Protein AF-G5NLR5-F1 (afdb_monomer)

Solvent-accessible surface area (backbone atoms only — not comparable to full-atom values): 6137 Å² total; per-residue (Å²): 102,70,86,50,50,89,82,53,85,55,65,70,58,48,50,51,39,50,51,50,46,52,49,51,52,50,62,68,48,54,60,56,54,53,56,49,46,69,74,73,42,58,80,89,45,40,62,61,54,50,49,48,44,48,48,50,51,52,51,41,44,53,51,51,51,52,53,47,28,51,52,35,24,74,75,68,76,36,57,62,64,24,51,50,54,55,49,52,52,51,52,52,54,53,50,52,52,53,52,50,52,51,55,53,59,52,59,78,73,109

Foldseek 3Di:
DQVCLVVDDDPVVNVVVVCVVVVCVCVVPVVVVLVCLVVPPDPVCSVVVVVCCCVCVVVVVVVVLVVQLVVCCVVPVDSVVSVVVVVVVVVVVVVVVVVVVVVVVVVVVD

InterPro domains:
  IPR036259 MFS transporter superfamily [G3DSA:1.20.1250.20] (1-108)
  IPR036259 MFS transporter superfamily [SSF103473] (2-107)

pLDDT: mean 85.13, std 5.98, range [59.56, 95.75]

Secondary structure (DSSP, 8-state):
-GGGGGG---HHHHHHHHHHHHHHHHHHHHHHHHHHHHHHS-GGGHHHHHHHIIIIIIIIHHHHHHHHHHHHHHHHS-SHHHHHHHHHHHHHHHHHHHHHHHHHHHHTT-

Sequence (110 aa):
MLFLLPFVDAPGFKITLITLAMGYYAASFTPNIWSIIQSNVKPHAIGPASGIINGIGAGGGGTLAGLMVGYFYRTTGSYMQGFMVLGCIVILGGASLLIYGRIRAHHARR

Structure (mmCIF, N/CA/C/O backbone):
data_AF-G5NLR5-F1
#
_entry.id   AF-G5NLR5-F1
#
loop_
_atom_site.group_PDB
_atom_site.id
_atom_site.type_symbol
_atom_site.label_atom_id
_atom_site.label_alt_id
_atom_site.label_comp_id
_atom_site.label_asym_id
_atom_site.label_entity_id
_atom_site.label_seq_id
_atom_site.pdbx_PDB_ins_code
_atom_site.Cartn_x
_atom_site.Cartn_y
_atom_site.Cartn_z
_atom_site.occupancy
_atom_site.B_iso_or_equiv
_atom_site.auth_seq_id
_atom_site.auth_comp_id
_atom_site.auth_asym_id
_atom_site.auth_atom_id
_atom_site.pdbx_PDB_model_num
ATOM 1 N N . MET A 1 1 ? -4.840 -11.772 11.005 1.00 64.06 1 MET A N 1
ATOM 2 C CA . MET A 1 1 ? -4.238 -11.171 12.213 1.00 64.06 1 MET A CA 1
ATOM 3 C C . MET A 1 1 ? -5.181 -10.185 12.888 1.00 64.06 1 MET A C 1
ATOM 5 O O . MET A 1 1 ? -5.590 -10.479 13.997 1.00 64.06 1 MET A O 1
ATOM 9 N N . LEU A 1 2 ? -5.610 -9.088 12.250 1.00 71.00 2 LEU A N 1
ATOM 10 C CA . LEU A 1 2 ? -6.515 -8.118 12.902 1.00 71.00 2 LEU A CA 1
ATOM 11 C C . LEU A 1 2 ? -7.917 -8.670 13.229 1.00 71.00 2 LEU A C 1
ATOM 13 O O . LEU A 1 2 ? -8.514 -8.265 14.218 1.00 71.00 2 LEU A O 1
ATOM 17 N N . PHE A 1 3 ? -8.414 -9.654 12.473 1.00 75.00 3 PHE A N 1
ATOM 18 C CA . PHE A 1 3 ? -9.679 -10.343 12.775 1.00 75.00 3 PHE A CA 1
ATOM 19 C C . PHE A 1 3 ? -9.662 -11.137 14.097 1.00 75.00 3 PHE A C 1
ATOM 21 O O . PHE A 1 3 ? -10.718 -11.548 14.562 1.00 75.00 3 PHE A O 1
ATOM 28 N N . LEU A 1 4 ? -8.484 -11.364 14.699 1.00 78.62 4 LEU A N 1
ATOM 29 C CA . LEU A 1 4 ? -8.342 -12.039 15.994 1.00 78.62 4 LEU A CA 1
ATOM 30 C C . LEU A 1 4 ? -8.544 -11.086 17.183 1.00 78.62 4 LEU A C 1
ATOM 32 O O . LEU A 1 4 ? -8.712 -11.549 18.305 1.00 78.62 4 LEU A O 1
ATOM 36 N N . LEU A 1 5 ? -8.541 -9.765 16.952 1.00 79.31 5 LEU A N 1
ATOM 37 C CA . LEU A 1 5 ? -8.650 -8.753 18.009 1.00 79.31 5 LEU A CA 1
ATOM 38 C C . LEU A 1 5 ? -9.890 -8.884 18.912 1.00 79.31 5 LEU A C 1
ATOM 40 O O . LEU A 1 5 ? -9.736 -8.635 20.107 1.00 79.31 5 LEU A O 1
ATOM 44 N N . PRO A 1 6 ? -11.084 -9.271 18.414 1.00 81.88 6 PRO A N 1
ATOM 45 C CA . PRO A 1 6 ? -12.260 -9.458 19.267 1.00 81.88 6 PRO A CA 1
ATOM 46 C C . PRO A 1 6 ? -12.152 -10.639 20.240 1.00 81.88 6 PRO A C 1
ATOM 48 O O . PRO A 1 6 ? -12.906 -10.689 21.200 1.00 81.88 6 PRO A O 1
ATOM 51 N N . PHE A 1 7 ? -11.238 -11.584 19.998 1.00 86.31 7 PHE A N 1
ATOM 52 C CA . PHE A 1 7 ? -11.077 -12.811 20.791 1.00 86.31 7 PHE A CA 1
ATOM 53 C C . PHE A 1 7 ? -9.911 -12.732 21.785 1.00 86.31 7 PHE A C 1
ATOM 55 O O . PHE A 1 7 ? -9.529 -13.729 22.392 1.00 86.31 7 PHE A O 1
ATOM 62 N N . VAL A 1 8 ? -9.297 -11.557 21.906 1.00 86.44 8 VAL A N 1
ATOM 63 C CA . VAL A 1 8 ? -8.151 -11.304 22.773 1.00 86.44 8 VAL A CA 1
ATOM 64 C C . VAL A 1 8 ? -8.566 -10.238 23.765 1.00 86.44 8 VAL A C 1
ATOM 66 O O . VAL A 1 8 ? -8.921 -9.146 23.346 1.00 86.44 8 VAL A O 1
ATOM 69 N N . ASP A 1 9 ? -8.444 -10.495 25.064 1.00 87.38 9 ASP A N 1
ATOM 70 C CA . ASP A 1 9 ? -8.745 -9.485 26.089 1.00 87.38 9 ASP A CA 1
ATOM 71 C C . ASP A 1 9 ? -7.492 -8.744 26.569 1.00 87.38 9 ASP A C 1
ATOM 73 O O . ASP A 1 9 ? -7.546 -7.547 26.853 1.00 87.38 9 AS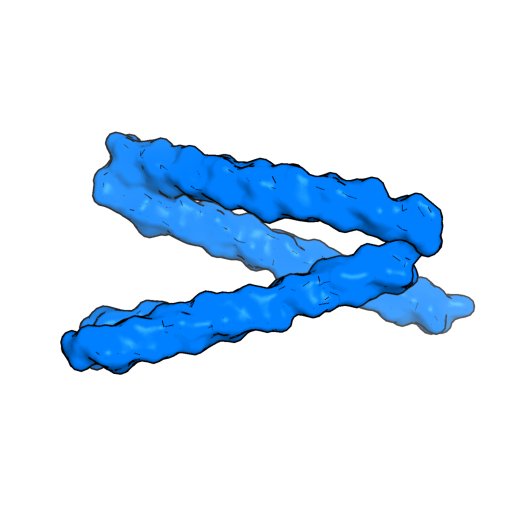P A O 1
ATOM 77 N N . ALA A 1 10 ? -6.338 -9.423 26.570 1.00 91.12 10 ALA A N 1
ATOM 78 C CA . ALA A 1 10 ? -5.067 -8.882 27.042 1.00 91.12 10 ALA A CA 1
ATOM 79 C C . ALA A 1 10 ? -4.598 -7.675 26.192 1.00 91.12 10 ALA A C 1
ATOM 81 O O . ALA A 1 10 ? -4.261 -7.850 25.013 1.00 91.12 10 ALA A O 1
ATOM 82 N N . PRO A 1 11 ? -4.493 -6.459 26.769 1.00 83.44 11 PRO A N 1
ATOM 83 C CA . PRO A 1 11 ? -4.133 -5.251 26.020 1.00 83.44 11 PRO A CA 1
ATOM 84 C C . PRO A 1 11 ? -2.769 -5.343 25.326 1.00 83.44 11 PRO A C 1
ATOM 86 O O . PRO A 1 11 ? -2.640 -4.954 24.167 1.00 83.44 11 PRO A O 1
ATOM 89 N N . GLY A 1 12 ? -1.766 -5.920 26.000 1.00 89.81 12 GLY A N 1
ATOM 90 C CA . GLY A 1 12 ? -0.430 -6.111 25.425 1.00 89.81 12 GLY A CA 1
ATOM 91 C C . GLY A 1 12 ? -0.453 -6.987 24.171 1.00 89.81 12 GLY A C 1
ATOM 92 O O . GLY A 1 12 ? 0.172 -6.651 23.169 1.00 89.81 12 GLY A O 1
ATOM 93 N N . PHE A 1 13 ? -1.260 -8.052 24.176 1.00 86.88 13 PHE A N 1
ATOM 94 C CA . PHE A 1 13 ? -1.375 -8.950 23.029 1.00 86.88 13 PHE A CA 1
ATOM 95 C C . PHE A 1 13 ? -2.112 -8.298 21.848 1.00 86.88 13 PHE A C 1
ATOM 97 O O . PHE A 1 13 ? -1.737 -8.517 20.696 1.00 86.88 13 PHE A O 1
ATOM 104 N N . LYS A 1 14 ? -3.101 -7.426 22.107 1.00 82.50 14 LYS A N 1
ATOM 105 C CA . LYS A 1 14 ? -3.737 -6.606 21.056 1.00 82.50 14 LYS A CA 1
ATOM 106 C C . LYS A 1 14 ? -2.721 -5.708 20.357 1.00 82.50 14 LYS A C 1
ATOM 108 O O . LYS A 1 14 ? -2.698 -5.666 19.130 1.00 82.50 14 LYS A O 1
ATOM 113 N N . ILE A 1 15 ? -1.871 -5.028 21.128 1.00 85.38 15 ILE A N 1
ATOM 114 C CA . ILE A 1 15 ? -0.817 -4.164 20.582 1.00 85.38 15 ILE A CA 1
ATOM 115 C C . ILE A 1 15 ? 0.138 -4.995 19.726 1.00 85.38 15 ILE A C 1
ATOM 117 O O . ILE A 1 15 ? 0.370 -4.640 18.575 1.00 85.38 15 ILE A O 1
ATOM 121 N N . THR A 1 16 ? 0.611 -6.142 20.223 1.00 87.50 16 THR A N 1
ATOM 122 C CA . THR A 1 16 ? 1.479 -7.041 19.449 1.00 87.50 16 THR A CA 1
ATOM 123 C C . THR A 1 16 ? 0.834 -7.473 18.132 1.00 87.50 16 THR A C 1
ATOM 125 O O . THR A 1 16 ? 1.478 -7.405 17.087 1.00 87.50 16 THR A O 1
ATOM 128 N N . LEU A 1 17 ? -0.442 -7.871 18.145 1.00 85.69 17 LEU A N 1
ATOM 129 C CA . LEU A 1 17 ? -1.168 -8.260 16.933 1.00 85.69 17 LEU A CA 1
ATOM 130 C C . LEU A 1 17 ? -1.299 -7.111 15.930 1.00 85.69 17 LEU A C 1
ATOM 132 O O . LEU A 1 17 ? -1.131 -7.335 14.731 1.00 85.69 17 LEU A O 1
ATOM 136 N N . ILE A 1 18 ? -1.582 -5.895 16.404 1.00 83.06 18 ILE A N 1
ATOM 137 C CA . ILE A 1 18 ? -1.654 -4.700 15.556 1.00 83.06 18 ILE A CA 1
ATOM 138 C C . ILE A 1 18 ? -0.278 -4.394 14.962 1.00 83.06 18 ILE A C 1
ATOM 140 O O . ILE A 1 18 ? -0.169 -4.220 13.751 1.00 83.06 18 ILE A O 1
ATOM 144 N N . THR A 1 19 ? 0.776 -4.381 15.779 1.00 87.38 19 THR A N 1
ATOM 145 C CA . THR A 1 19 ? 2.149 -4.117 15.335 1.00 87.38 19 THR A CA 1
ATOM 146 C C . THR A 1 19 ? 2.606 -5.137 14.300 1.00 87.38 19 THR A C 1
ATOM 148 O O . THR A 1 19 ? 3.134 -4.745 13.262 1.00 87.38 19 THR A O 1
ATOM 151 N N . LEU A 1 20 ? 2.368 -6.431 14.529 1.00 89.25 20 LEU A N 1
ATOM 152 C CA . LEU A 1 20 ? 2.718 -7.481 13.571 1.00 89.25 20 LEU A CA 1
ATOM 153 C C . LEU A 1 20 ? 1.916 -7.354 12.277 1.00 89.25 20 LEU A C 1
ATOM 155 O O . LEU A 1 20 ? 2.493 -7.447 11.197 1.00 89.25 20 LEU A O 1
ATOM 159 N N . ALA A 1 21 ? 0.609 -7.099 12.364 1.00 84.75 21 ALA A N 1
ATOM 160 C CA . ALA A 1 21 ? -0.222 -6.908 11.181 1.00 84.75 21 ALA A CA 1
ATOM 161 C C . ALA A 1 21 ? 0.241 -5.699 10.352 1.00 84.75 21 ALA A C 1
ATOM 163 O O . ALA A 1 21 ? 0.380 -5.804 9.134 1.00 84.75 21 ALA A O 1
ATOM 164 N N . MET A 1 22 ? 0.529 -4.573 11.011 1.00 81.25 22 MET A N 1
ATOM 165 C CA . MET A 1 22 ? 1.015 -3.360 10.357 1.00 81.25 22 MET A CA 1
ATOM 166 C C . MET A 1 22 ? 2.423 -3.526 9.787 1.00 81.25 22 MET A C 1
ATOM 168 O O . MET A 1 22 ? 2.676 -3.103 8.661 1.00 81.25 22 MET A O 1
ATOM 172 N N . GLY A 1 23 ? 3.328 -4.167 10.528 1.00 83.06 23 GLY A N 1
ATOM 173 C CA . GLY A 1 23 ? 4.688 -4.453 10.079 1.00 83.06 23 GLY A CA 1
ATOM 174 C C . GLY A 1 23 ? 4.700 -5.389 8.874 1.00 83.06 23 GLY A C 1
ATOM 175 O O . GLY A 1 23 ? 5.380 -5.113 7.888 1.00 83.06 23 GLY A O 1
ATOM 176 N N . TYR A 1 24 ? 3.882 -6.444 8.902 1.00 83.06 24 TYR A N 1
ATOM 177 C CA . TYR A 1 24 ? 3.728 -7.359 7.774 1.00 83.06 24 TYR A CA 1
ATOM 178 C C . TYR A 1 24 ? 3.150 -6.655 6.544 1.00 83.06 24 TYR A C 1
ATOM 180 O O . TYR A 1 24 ? 3.659 -6.836 5.438 1.00 83.06 24 TYR A O 1
ATOM 188 N N . TYR A 1 25 ? 2.133 -5.808 6.727 1.00 79.25 25 TYR A N 1
ATOM 189 C CA . TYR A 1 25 ? 1.588 -4.981 5.652 1.00 79.25 25 TYR A CA 1
ATOM 190 C C . TYR A 1 25 ? 2.669 -4.073 5.047 1.00 79.25 25 TYR A C 1
ATOM 192 O O . TYR A 1 25 ? 2.927 -4.138 3.846 1.00 79.25 25 TYR A O 1
ATOM 200 N N . ALA A 1 26 ? 3.377 -3.295 5.869 1.00 77.25 26 ALA A N 1
ATOM 201 C CA . ALA A 1 26 ? 4.439 -2.409 5.399 1.00 77.25 26 ALA A CA 1
ATOM 202 C C . ALA A 1 26 ? 5.547 -3.174 4.649 1.00 77.25 26 ALA A C 1
ATOM 204 O O . ALA A 1 26 ? 5.968 -2.746 3.571 1.00 77.25 26 ALA A O 1
ATOM 205 N N . ALA A 1 27 ? 5.971 -4.330 5.168 1.00 77.00 27 ALA A N 1
ATOM 206 C CA . ALA A 1 27 ? 7.002 -5.167 4.558 1.00 77.00 27 ALA A CA 1
ATOM 207 C C . ALA A 1 27 ? 6.545 -5.845 3.255 1.00 77.00 27 ALA A C 1
ATOM 209 O O . ALA A 1 27 ? 7.364 -6.083 2.374 1.00 77.00 27 ALA A O 1
ATOM 210 N N . SER A 1 28 ? 5.249 -6.125 3.101 1.00 75.19 28 SER A N 1
ATOM 211 C CA . SER A 1 28 ? 4.713 -6.796 1.909 1.00 75.19 28 SER A CA 1
ATOM 212 C C . SER A 1 28 ? 4.613 -5.873 0.693 1.00 75.19 28 SER A C 1
ATOM 214 O O . SER A 1 28 ? 4.681 -6.345 -0.440 1.00 75.19 28 SER A O 1
ATOM 216 N N . PHE A 1 29 ? 4.458 -4.562 0.894 1.00 73.75 29 PHE A N 1
ATOM 217 C CA . PHE A 1 29 ? 4.253 -3.617 -0.212 1.00 73.75 29 PHE A CA 1
ATOM 218 C C . PHE A 1 29 ? 5.467 -2.726 -0.474 1.00 73.75 29 PHE A C 1
ATOM 220 O O . PHE A 1 29 ? 5.820 -2.494 -1.630 1.00 73.75 29 PHE A O 1
ATOM 227 N N . THR A 1 30 ? 6.141 -2.259 0.578 1.00 75.25 30 THR A N 1
ATOM 228 C CA . THR A 1 30 ? 7.177 -1.222 0.448 1.00 75.25 30 THR A CA 1
ATOM 229 C C . THR A 1 30 ? 8.385 -1.676 -0.381 1.00 75.25 30 THR A C 1
ATOM 231 O O . THR A 1 30 ? 8.725 -0.977 -1.335 1.00 75.25 30 THR A O 1
ATOM 234 N N . PRO A 1 31 ? 9.021 -2.838 -0.119 1.00 76.94 31 PRO A N 1
ATOM 235 C CA . PRO A 1 31 ? 10.186 -3.277 -0.894 1.00 76.94 31 PRO A CA 1
ATOM 236 C C . PRO A 1 31 ? 9.845 -3.515 -2.368 1.00 76.94 31 PRO A C 1
ATOM 238 O O . PRO A 1 31 ? 10.608 -3.141 -3.256 1.00 76.94 31 PRO A O 1
ATOM 241 N N . ASN A 1 32 ? 8.657 -4.067 -2.629 1.00 80.38 32 ASN A N 1
ATOM 242 C CA . ASN A 1 32 ? 8.187 -4.385 -3.974 1.00 80.38 32 ASN A CA 1
ATOM 243 C C . ASN A 1 32 ? 8.045 -3.133 -4.847 1.00 80.38 32 ASN A C 1
ATOM 245 O O . ASN A 1 32 ? 8.484 -3.138 -5.996 1.00 80.38 32 ASN A O 1
ATOM 249 N N . ILE A 1 33 ? 7.490 -2.046 -4.300 1.00 81.75 33 ILE A N 1
ATOM 250 C CA . ILE A 1 33 ? 7.354 -0.769 -5.015 1.00 81.75 33 ILE A CA 1
ATOM 251 C C . ILE A 1 33 ? 8.731 -0.255 -5.458 1.00 81.75 33 ILE A C 1
ATOM 253 O O . ILE A 1 33 ? 8.918 0.085 -6.628 1.00 81.75 33 ILE A O 1
ATOM 257 N N . TRP A 1 34 ? 9.720 -0.266 -4.561 1.00 84.06 34 TRP A N 1
ATOM 258 C CA . TRP A 1 34 ? 11.067 0.222 -4.865 1.00 84.06 34 TRP A CA 1
ATOM 259 C C . TRP A 1 34 ? 11.789 -0.639 -5.897 1.00 84.06 34 TRP A C 1
ATOM 261 O O . TRP A 1 34 ? 12.364 -0.102 -6.846 1.00 84.06 34 TRP A O 1
ATOM 271 N N . SER A 1 35 ? 11.709 -1.965 -5.775 1.00 84.50 35 SER A N 1
ATOM 272 C CA . SER A 1 35 ? 12.292 -2.879 -6.760 1.00 84.50 35 SER A CA 1
ATOM 273 C C . SER A 1 35 ? 11.660 -2.722 -8.146 1.00 84.50 35 SER A C 1
ATOM 275 O O . SER A 1 35 ? 12.363 -2.801 -9.156 1.00 84.50 35 SER A O 1
ATOM 277 N N . ILE A 1 36 ? 10.351 -2.461 -8.230 1.00 83.62 36 ILE A N 1
ATOM 278 C CA . ILE A 1 36 ? 9.666 -2.224 -9.509 1.00 83.62 3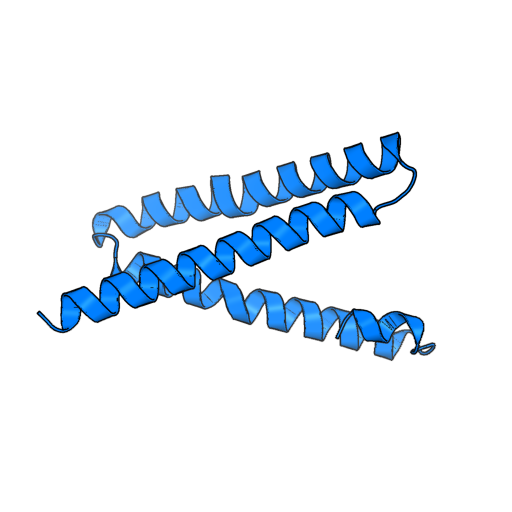6 ILE A CA 1
ATOM 279 C C . ILE A 1 36 ? 10.171 -0.937 -10.162 1.00 83.62 36 ILE A C 1
ATOM 281 O O . ILE A 1 36 ? 10.530 -0.973 -11.337 1.00 83.62 36 ILE A O 1
ATOM 285 N N . ILE A 1 37 ? 10.258 0.173 -9.424 1.00 87.81 37 ILE A N 1
ATOM 286 C CA . ILE A 1 37 ? 10.746 1.451 -9.973 1.00 87.81 37 ILE A CA 1
ATOM 287 C C . ILE A 1 37 ? 12.179 1.29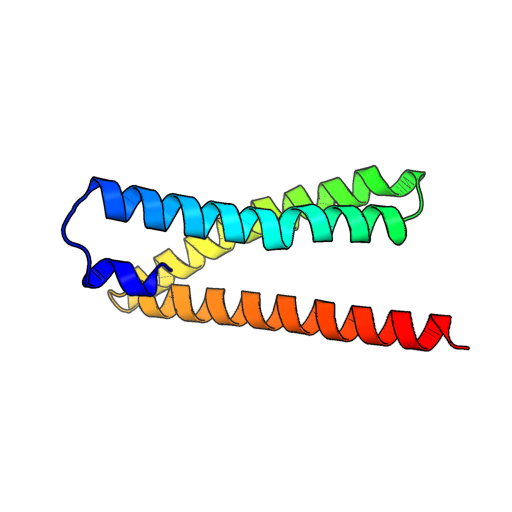7 -10.479 1.00 87.81 37 ILE A C 1
ATOM 289 O O . ILE A 1 37 ? 12.463 1.632 -11.627 1.00 87.81 37 ILE A O 1
ATOM 293 N N . GLN A 1 38 ? 13.068 0.748 -9.648 1.00 86.56 38 GLN A N 1
ATOM 294 C CA . GLN A 1 38 ? 14.484 0.605 -9.993 1.00 86.56 38 GLN A CA 1
ATOM 295 C C . GLN A 1 38 ? 14.704 -0.302 -11.210 1.00 86.56 38 GLN A C 1
ATOM 297 O O . GLN A 1 38 ? 15.643 -0.085 -11.967 1.00 86.56 38 GLN A O 1
ATOM 302 N N . SER A 1 39 ? 13.835 -1.297 -11.422 1.00 86.38 39 SER A N 1
ATOM 303 C CA . SER A 1 39 ? 13.959 -2.228 -12.551 1.00 86.38 39 SER A CA 1
ATOM 304 C C . SER A 1 39 ? 13.238 -1.793 -13.830 1.00 86.38 39 SER A C 1
ATOM 306 O O . SER A 1 39 ? 13.472 -2.406 -14.869 1.00 86.38 39 SER A O 1
ATOM 308 N N . ASN A 1 40 ? 12.375 -0.771 -13.786 1.00 85.25 40 ASN A N 1
ATOM 309 C CA . ASN A 1 40 ? 11.540 -0.374 -14.932 1.00 85.25 40 ASN A CA 1
ATOM 310 C C . ASN A 1 40 ? 11.677 1.085 -15.359 1.00 85.25 40 ASN A C 1
ATOM 312 O O . ASN A 1 40 ? 11.236 1.448 -16.449 1.00 85.25 40 ASN A O 1
ATOM 316 N N . VAL A 1 41 ? 12.268 1.931 -14.523 1.00 90.06 41 VAL A N 1
ATOM 317 C CA . VAL A 1 41 ? 12.465 3.348 -14.819 1.00 90.06 41 VAL A CA 1
ATOM 318 C C . VAL A 1 41 ? 13.930 3.583 -15.169 1.00 90.06 41 VAL A C 1
ATOM 320 O O . VAL A 1 41 ? 14.831 3.018 -14.553 1.00 90.06 41 VAL A O 1
ATOM 323 N N . LYS A 1 42 ? 14.187 4.431 -16.174 1.00 90.94 42 LYS A N 1
ATOM 324 C CA . LYS A 1 42 ? 15.556 4.825 -16.538 1.00 90.94 42 LYS A CA 1
ATOM 325 C C . LYS A 1 42 ? 16.258 5.449 -15.320 1.00 90.94 42 LYS A C 1
ATOM 327 O O . LYS A 1 42 ? 15.609 6.221 -14.614 1.00 90.94 42 LYS A O 1
ATOM 332 N N . PRO A 1 43 ? 17.569 5.224 -15.107 1.00 90.00 43 PRO A N 1
ATOM 333 C CA . PRO A 1 43 ? 18.264 5.670 -13.894 1.00 90.00 43 PRO A CA 1
ATOM 334 C C . PRO A 1 43 ? 18.060 7.151 -13.539 1.00 90.00 43 PRO A C 1
ATOM 336 O O . PRO A 1 43 ? 17.776 7.478 -12.391 1.00 90.00 43 PRO A O 1
ATOM 339 N N . HIS A 1 44 ? 18.101 8.047 -14.533 1.00 91.75 44 HIS A N 1
ATOM 340 C CA . HIS A 1 44 ? 17.901 9.489 -14.328 1.00 91.75 44 HIS A CA 1
ATOM 341 C C . HIS A 1 44 ? 16.468 9.877 -13.917 1.00 91.75 44 HIS A C 1
ATOM 343 O O . HIS A 1 44 ? 16.250 10.971 -13.406 1.00 91.75 44 HIS A O 1
ATOM 349 N N . ALA A 1 45 ? 15.484 9.005 -14.141 1.00 92.50 45 ALA A N 1
ATOM 350 C CA . ALA A 1 45 ? 14.072 9.249 -13.857 1.00 92.50 45 ALA A CA 1
ATOM 351 C C . ALA A 1 45 ? 13.578 8.553 -12.572 1.00 92.50 45 ALA A C 1
ATOM 353 O O . ALA A 1 45 ? 12.430 8.759 -12.177 1.00 92.50 45 ALA A O 1
ATOM 354 N N . ILE A 1 46 ? 14.429 7.777 -11.883 1.00 91.75 46 ILE A N 1
ATOM 355 C CA . ILE A 1 46 ? 14.073 7.102 -10.620 1.00 91.75 46 ILE A CA 1
ATOM 356 C C . ILE A 1 46 ? 13.667 8.120 -9.547 1.00 91.75 46 ILE A C 1
ATOM 358 O O . ILE A 1 46 ? 12.675 7.904 -8.852 1.00 91.75 46 ILE A O 1
ATOM 362 N N . GLY A 1 47 ? 14.387 9.242 -9.430 1.00 90.69 47 GLY A N 1
ATOM 363 C CA . GLY A 1 47 ? 14.075 10.309 -8.470 1.00 90.69 47 GLY A CA 1
ATOM 364 C C . GLY A 1 47 ? 12.671 10.897 -8.673 1.00 90.69 47 GLY A C 1
ATOM 365 O O . GLY A 1 47 ? 11.845 10.796 -7.766 1.00 90.69 47 GLY A O 1
ATOM 366 N N . PRO A 1 48 ? 12.350 11.436 -9.866 1.00 92.75 48 PRO A N 1
ATOM 367 C CA . PRO A 1 48 ? 11.002 11.910 -10.187 1.00 92.75 48 PRO A CA 1
ATOM 368 C C . PRO A 1 48 ? 9.905 10.854 -9.992 1.00 92.75 48 PRO A C 1
ATOM 370 O O . PRO A 1 48 ? 8.870 11.151 -9.396 1.00 92.75 48 PRO A O 1
ATOM 373 N N . ALA A 1 49 ? 10.134 9.607 -10.424 1.00 89.12 49 ALA A N 1
ATOM 374 C CA . ALA A 1 49 ? 9.173 8.517 -10.234 1.00 89.12 49 ALA A CA 1
ATOM 375 C C . ALA A 1 49 ? 8.914 8.228 -8.744 1.00 89.12 49 ALA A C 1
ATOM 377 O O . ALA A 1 49 ? 7.767 8.059 -8.326 1.00 89.12 49 ALA A O 1
ATOM 378 N N . SER A 1 50 ? 9.969 8.249 -7.927 1.00 88.44 50 SER A N 1
ATOM 379 C CA . SER A 1 50 ? 9.878 8.110 -6.470 1.00 88.44 50 SER A CA 1
ATOM 380 C C . SER A 1 50 ? 9.118 9.280 -5.840 1.00 88.44 50 SER A C 1
ATOM 382 O O . SER A 1 50 ? 8.317 9.078 -4.928 1.00 88.44 50 SER A O 1
ATOM 384 N N . GLY A 1 51 ? 9.325 10.502 -6.339 1.00 88.62 51 GLY A N 1
ATOM 385 C CA . GLY A 1 51 ? 8.601 11.696 -5.900 1.00 88.62 51 GLY A CA 1
ATOM 386 C C . GLY A 1 51 ? 7.096 11.595 -6.154 1.00 88.62 51 GLY A C 1
ATOM 387 O O . GLY A 1 51 ? 6.306 11.866 -5.254 1.00 88.62 51 GLY A O 1
ATO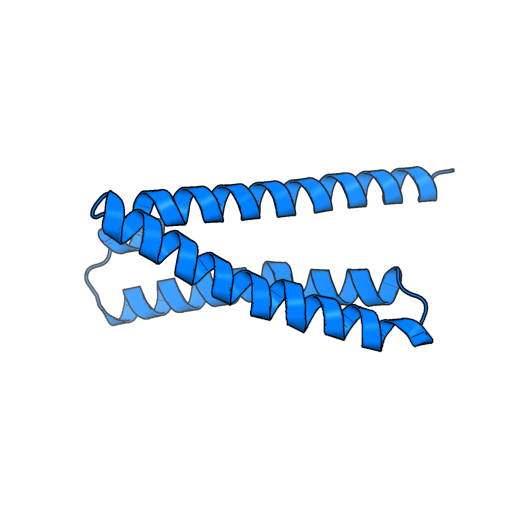M 388 N N . ILE A 1 52 ? 6.690 11.123 -7.335 1.00 89.88 52 ILE A N 1
ATOM 389 C CA . ILE A 1 52 ? 5.274 10.911 -7.680 1.00 89.88 52 ILE A CA 1
ATOM 390 C C . ILE A 1 52 ? 4.635 9.863 -6.763 1.00 89.88 52 ILE A C 1
ATOM 392 O O . ILE A 1 52 ? 3.532 10.068 -6.260 1.00 89.88 52 ILE A O 1
ATOM 396 N N . ILE A 1 53 ? 5.330 8.755 -6.504 1.00 88.69 53 ILE A N 1
ATOM 397 C CA . ILE A 1 53 ? 4.817 7.675 -5.652 1.00 88.69 53 ILE A CA 1
ATOM 398 C C . ILE A 1 53 ? 4.666 8.125 -4.199 1.00 88.69 53 ILE A C 1
ATOM 400 O O . ILE A 1 53 ? 3.653 7.823 -3.572 1.00 88.69 53 ILE A O 1
ATOM 404 N N . ASN A 1 54 ? 5.613 8.897 -3.667 1.00 87.50 54 ASN A N 1
ATOM 405 C CA . ASN A 1 54 ? 5.478 9.443 -2.317 1.00 87.50 54 ASN A CA 1
ATOM 406 C C . ASN A 1 54 ? 4.411 10.543 -2.244 1.00 87.50 54 ASN A C 1
ATOM 408 O O . ASN A 1 54 ? 3.604 10.553 -1.320 1.00 87.50 54 ASN A O 1
ATOM 412 N N . GLY A 1 55 ? 4.376 11.452 -3.219 1.00 85.81 55 GLY A N 1
ATOM 413 C CA . GLY A 1 55 ? 3.440 12.574 -3.228 1.00 85.81 55 GLY A CA 1
ATOM 414 C C . GLY A 1 55 ? 1.998 12.130 -3.457 1.00 85.81 55 GLY A C 1
ATOM 415 O O . GLY A 1 55 ? 1.131 12.360 -2.619 1.00 85.81 55 GLY A O 1
ATOM 416 N N . ILE A 1 56 ? 1.739 11.460 -4.579 1.00 86.69 56 ILE A N 1
ATOM 417 C CA . ILE A 1 56 ? 0.389 11.031 -4.966 1.00 86.69 56 ILE A CA 1
ATOM 418 C C . ILE A 1 56 ? 0.016 9.728 -4.261 1.00 86.69 56 ILE A C 1
ATOM 420 O O . ILE A 1 56 ? -1.065 9.630 -3.685 1.00 86.69 56 ILE A O 1
ATOM 424 N N . GLY A 1 57 ? 0.905 8.733 -4.288 1.00 83.00 57 GLY A N 1
ATOM 425 C CA . GLY A 1 57 ? 0.627 7.412 -3.727 1.00 83.00 57 GLY A CA 1
ATOM 426 C C . GLY A 1 57 ? 0.492 7.444 -2.207 1.00 83.00 57 GLY A C 1
ATOM 427 O O . GLY A 1 57 ? -0.572 7.127 -1.682 1.00 83.00 57 GLY A O 1
ATOM 428 N N . ALA A 1 58 ? 1.545 7.851 -1.494 1.00 81.44 58 ALA A N 1
ATOM 429 C CA . ALA A 1 58 ? 1.530 7.864 -0.031 1.00 81.44 58 ALA A CA 1
ATOM 430 C C . ALA A 1 58 ? 0.770 9.077 0.537 1.00 81.44 58 ALA A C 1
ATOM 432 O O . ALA A 1 58 ? -0.156 8.903 1.329 1.00 81.44 58 ALA A O 1
ATOM 433 N N . GLY A 1 59 ? 1.117 10.296 0.112 1.00 82.19 59 GLY A N 1
ATOM 434 C CA . GLY A 1 59 ? 0.496 11.528 0.609 1.00 82.19 59 GLY A CA 1
ATOM 435 C C . GLY A 1 59 ? -0.964 11.685 0.177 1.00 82.19 59 GLY A C 1
ATOM 436 O O . GLY A 1 59 ? -1.859 11.839 1.014 1.00 82.19 59 GLY A O 1
ATOM 437 N N . GLY A 1 60 ? -1.219 11.598 -1.129 1.00 85.56 60 GLY A N 1
ATOM 438 C CA . GLY A 1 60 ? -2.567 11.671 -1.696 1.00 85.56 60 GLY A CA 1
ATOM 439 C C . GLY A 1 60 ? -3.447 10.503 -1.253 1.00 85.56 60 GLY A C 1
ATOM 440 O O . GLY A 1 60 ? -4.555 10.723 -0.764 1.00 85.56 60 GLY A O 1
ATOM 441 N N . GLY A 1 61 ? -2.934 9.272 -1.340 1.00 84.56 61 GLY A N 1
ATOM 442 C CA . GLY A 1 61 ? -3.648 8.072 -0.900 1.00 84.56 61 GLY A CA 1
ATOM 443 C C . GLY A 1 61 ? -4.025 8.110 0.581 1.00 84.56 61 GLY A C 1
ATOM 444 O O . GLY A 1 61 ? -5.177 7.847 0.918 1.00 84.56 61 GLY A O 1
ATOM 445 N N . GLY A 1 62 ? -3.102 8.504 1.465 1.00 84.38 62 GLY A N 1
ATOM 446 C CA . GLY A 1 62 ? -3.378 8.625 2.900 1.00 84.38 62 GLY A CA 1
ATOM 447 C C . GLY A 1 62 ? -4.436 9.686 3.220 1.00 84.38 62 GLY A C 1
ATOM 448 O O . GLY A 1 62 ? -5.356 9.433 3.999 1.00 84.38 62 GLY A O 1
ATOM 449 N N . THR A 1 63 ? -4.354 10.848 2.566 1.00 89.19 63 THR A N 1
ATOM 450 C CA . THR A 1 63 ? -5.313 11.948 2.761 1.00 89.19 63 THR A CA 1
ATOM 451 C C . THR A 1 63 ? -6.711 11.563 2.274 1.00 89.19 63 THR A C 1
ATOM 453 O O . THR A 1 63 ? -7.689 11.707 3.009 1.00 89.19 63 THR A O 1
ATOM 456 N N . LEU A 1 64 ? -6.815 11.023 1.054 1.00 88.75 64 LEU A N 1
ATOM 457 C CA . LEU A 1 64 ? -8.093 10.602 0.476 1.00 88.75 64 LEU A CA 1
ATOM 458 C C . LEU A 1 64 ? -8.718 9.450 1.265 1.00 88.75 64 LEU A C 1
ATOM 460 O O . LEU A 1 64 ? -9.922 9.472 1.506 1.00 88.75 64 LEU A O 1
ATOM 464 N N . ALA A 1 65 ? -7.917 8.487 1.729 1.00 88.06 65 ALA A N 1
ATOM 465 C CA . ALA A 1 65 ? -8.409 7.387 2.550 1.00 88.06 65 ALA A CA 1
ATOM 466 C C . ALA A 1 65 ? -9.044 7.887 3.856 1.00 88.06 65 ALA A C 1
ATOM 468 O O . ALA A 1 65 ? -10.156 7.477 4.194 1.00 88.06 65 ALA A O 1
ATOM 469 N N . GLY A 1 66 ? -8.382 8.816 4.555 1.00 89.12 66 GLY A N 1
ATOM 470 C CA . GLY A 1 66 ? -8.921 9.433 5.768 1.00 89.12 66 GLY A CA 1
ATOM 471 C C . GLY A 1 66 ? -10.221 10.200 5.510 1.00 89.12 66 GLY A C 1
ATOM 472 O O . GLY A 1 66 ? -11.202 10.015 6.233 1.00 89.12 66 GLY A O 1
ATOM 473 N N . LEU A 1 67 ? -10.261 11.004 4.441 1.00 92.88 67 LEU A N 1
ATOM 474 C CA . LEU A 1 67 ? -11.460 11.747 4.037 1.00 92.88 67 LEU A CA 1
ATOM 475 C C . LEU A 1 67 ? -12.634 1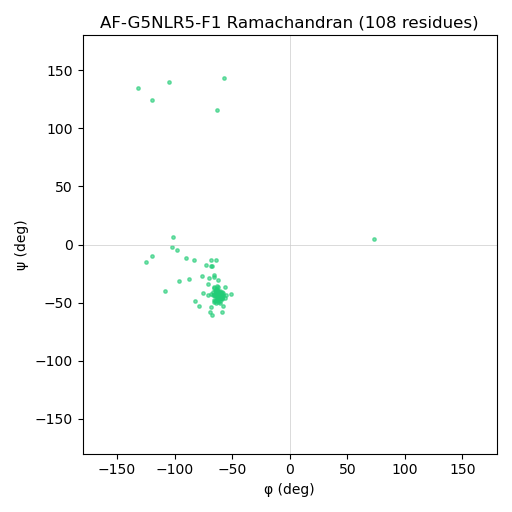0.819 3.703 1.00 92.88 67 LEU A C 1
ATOM 477 O O . LEU A 1 67 ? -13.747 11.049 4.173 1.00 92.88 67 LEU A O 1
ATOM 481 N N . MET A 1 68 ? -12.394 9.754 2.935 1.00 92.00 68 MET A N 1
ATOM 482 C CA . MET A 1 68 ? -13.426 8.781 2.567 1.00 92.00 68 MET A CA 1
ATOM 483 C C . MET A 1 68 ? -13.985 8.064 3.795 1.00 92.00 68 MET A C 1
ATOM 485 O O . MET A 1 68 ? -15.201 7.988 3.963 1.00 92.00 68 MET A O 1
ATOM 489 N N . VAL A 1 69 ? -13.115 7.571 4.679 1.00 92.75 69 VAL A N 1
ATOM 490 C CA . VAL A 1 69 ? -13.535 6.894 5.914 1.00 92.75 69 VAL A CA 1
ATOM 491 C C . VAL A 1 69 ? -14.344 7.840 6.805 1.00 92.75 69 VAL A C 1
ATOM 493 O O . VAL A 1 69 ? -15.402 7.452 7.300 1.00 92.75 69 VAL A O 1
ATOM 496 N N . GLY A 1 70 ? -13.902 9.092 6.959 1.00 91.44 70 GLY A N 1
ATOM 497 C CA . GLY A 1 70 ? -14.635 10.113 7.709 1.00 91.44 70 GLY A CA 1
ATOM 498 C C . GLY A 1 70 ? -16.005 10.439 7.103 1.00 91.44 70 GLY A C 1
ATOM 499 O O . GLY A 1 70 ? -16.990 10.555 7.833 1.00 91.44 70 GLY A O 1
ATOM 500 N N . TYR A 1 71 ? -16.097 10.530 5.774 1.00 94.00 71 TYR A N 1
ATOM 501 C CA . TYR A 1 71 ? -17.357 10.748 5.061 1.00 94.00 71 TYR A CA 1
ATOM 502 C C . TYR A 1 71 ? -18.355 9.597 5.273 1.00 94.00 71 TYR A C 1
ATOM 504 O O . TYR A 1 71 ? -19.513 9.842 5.624 1.00 94.00 71 TYR A O 1
ATOM 512 N N . PHE A 1 72 ? -17.913 8.343 5.125 1.00 92.62 72 PHE A N 1
ATOM 513 C CA . PHE A 1 72 ? -18.764 7.173 5.371 1.00 92.62 72 PHE A CA 1
ATOM 514 C C . PHE A 1 72 ? -19.195 7.077 6.832 1.00 92.62 72 PHE A C 1
ATOM 516 O O . PHE A 1 72 ? -20.360 6.797 7.111 1.00 92.62 72 PHE A O 1
ATOM 523 N N . TYR A 1 73 ? -18.299 7.383 7.770 1.00 94.12 73 TYR A N 1
ATOM 524 C CA . TYR A 1 73 ? -18.652 7.415 9.183 1.00 94.12 73 TYR A CA 1
ATOM 525 C C . TYR A 1 73 ? -19.723 8.473 9.475 1.00 94.12 73 TYR A C 1
ATOM 527 O O . TYR A 1 73 ? -20.709 8.179 10.142 1.00 94.12 73 TYR A O 1
ATOM 535 N N . ARG A 1 74 ? -19.590 9.686 8.925 1.00 95.75 74 ARG A N 1
ATOM 536 C CA . ARG A 1 74 ? -20.574 10.760 9.130 1.00 95.75 74 ARG A CA 1
ATOM 537 C C . ARG A 1 74 ? -21.957 10.418 8.570 1.00 95.75 74 ARG A C 1
ATOM 539 O O . ARG A 1 74 ? -22.957 10.839 9.139 1.00 95.75 74 ARG A O 1
ATOM 546 N N . THR A 1 75 ? -22.012 9.710 7.446 1.00 94.38 75 THR A N 1
ATOM 547 C CA . THR A 1 75 ? -23.272 9.394 6.753 1.00 94.38 75 THR A CA 1
ATOM 548 C C . THR A 1 75 ? -23.939 8.121 7.265 1.00 94.38 75 THR A C 1
ATOM 550 O O . THR A 1 75 ? -25.162 8.031 7.229 1.00 94.38 75 THR A O 1
ATOM 553 N N . THR A 1 76 ? -23.167 7.147 7.758 1.00 91.62 76 THR A N 1
ATOM 554 C CA . THR A 1 76 ? -23.687 5.817 8.135 1.00 91.62 76 THR A CA 1
ATOM 555 C C . THR A 1 76 ? -23.489 5.448 9.600 1.00 91.62 76 THR A C 1
ATOM 557 O O . THR A 1 76 ? -24.013 4.434 10.052 1.00 91.62 76 THR A O 1
ATOM 560 N N . GLY A 1 77 ? -22.715 6.236 10.350 1.00 90.38 77 GLY A N 1
ATOM 561 C CA . GLY A 1 77 ? -22.325 5.941 11.729 1.00 90.38 77 GLY A CA 1
ATOM 562 C C . GLY A 1 77 ? -21.290 4.819 11.867 1.00 90.38 77 GLY A C 1
ATOM 563 O O . GLY A 1 77 ? -20.967 4.429 12.985 1.00 90.38 77 GLY A O 1
ATOM 564 N N . SER A 1 78 ? -20.765 4.277 10.760 1.00 79.75 78 SER A N 1
ATOM 565 C CA . SER A 1 78 ? -19.876 3.113 10.775 1.00 79.75 78 SER A CA 1
ATOM 566 C C . SER A 1 78 ? -18.624 3.314 9.926 1.00 79.75 78 SER A C 1
ATOM 568 O O . SER A 1 78 ? -18.681 3.735 8.772 1.00 79.75 78 SER A O 1
ATOM 570 N N . TYR A 1 79 ? -17.471 2.932 10.478 1.00 81.50 79 TYR A N 1
ATOM 571 C CA . TYR A 1 79 ? -16.199 2.888 9.749 1.00 81.50 79 TYR A CA 1
ATOM 572 C C . TYR A 1 79 ? -16.120 1.726 8.751 1.00 81.50 79 TYR A C 1
ATOM 574 O O . TYR A 1 79 ? -15.285 1.744 7.846 1.00 81.50 79 TYR A O 1
ATOM 582 N N . MET A 1 80 ? -16.993 0.722 8.898 1.00 82.56 80 MET A N 1
ATOM 583 C CA . MET A 1 80 ? -16.926 -0.522 8.132 1.00 82.56 80 MET A CA 1
ATOM 584 C C . MET A 1 80 ? -17.006 -0.272 6.626 1.00 82.56 80 MET A C 1
ATOM 586 O O . MET A 1 80 ? -16.223 -0.834 5.870 1.00 82.56 80 MET A O 1
ATOM 590 N N . GLN A 1 81 ? -17.904 0.610 6.185 1.00 81.81 81 GLN A N 1
ATOM 591 C CA . GLN A 1 81 ? -18.073 0.901 4.761 1.00 81.81 81 GLN A CA 1
ATOM 592 C C . GLN A 1 81 ? -16.830 1.563 4.157 1.00 81.81 81 GLN A C 1
ATOM 594 O O . GLN A 1 81 ? -16.368 1.150 3.094 1.00 81.81 81 GLN A O 1
ATOM 599 N N . GLY A 1 82 ? -16.237 2.528 4.866 1.00 85.31 82 GLY A N 1
ATOM 600 C CA . GLY A 1 82 ? -14.979 3.148 4.453 1.00 85.31 82 GLY A CA 1
ATOM 601 C C . GLY A 1 82 ? -13.851 2.121 4.348 1.00 85.31 82 GLY A C 1
ATOM 602 O O . GLY A 1 82 ? -13.141 2.078 3.346 1.00 85.31 82 GLY A O 1
ATOM 603 N N . PHE A 1 83 ? -13.730 1.231 5.336 1.00 84.31 83 PHE A N 1
ATOM 604 C CA . PHE A 1 83 ? -12.734 0.160 5.310 1.00 84.31 83 PHE A CA 1
ATOM 605 C C . PHE A 1 83 ? -12.975 -0.869 4.202 1.00 84.31 83 PHE A C 1
ATOM 607 O O . PHE A 1 83 ? -12.006 -1.317 3.594 1.00 84.31 83 PHE A O 1
ATOM 614 N N . MET A 1 84 ? -14.227 -1.214 3.886 1.00 86.38 84 MET A N 1
ATOM 615 C CA . MET A 1 84 ? -14.543 -2.102 2.762 1.00 86.38 84 MET A CA 1
ATOM 616 C C . MET A 1 84 ? -14.088 -1.500 1.433 1.00 86.38 84 MET A C 1
ATOM 618 O O . MET A 1 84 ? -13.448 -2.191 0.643 1.00 86.38 84 MET A O 1
ATOM 622 N N . VAL A 1 85 ? -14.348 -0.210 1.201 1.00 87.81 85 VAL A N 1
ATOM 623 C CA . VAL A 1 85 ? -13.901 0.472 -0.022 1.00 87.81 85 VAL A CA 1
ATOM 624 C C . VAL 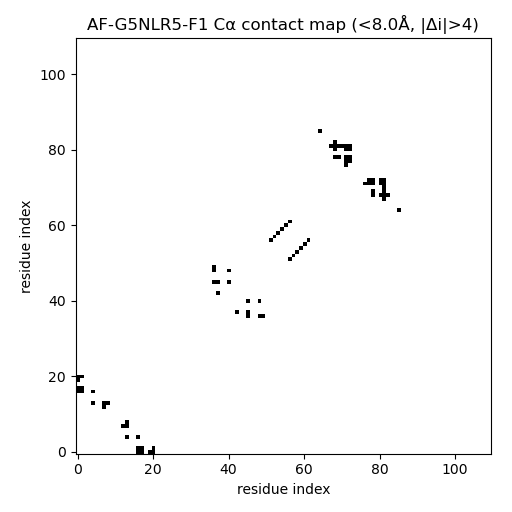A 1 85 ? -12.374 0.486 -0.119 1.00 87.81 85 VAL A C 1
ATOM 626 O O . VAL A 1 85 ? -11.826 0.125 -1.161 1.00 87.81 85 VAL A O 1
ATOM 629 N N . LEU A 1 86 ? -11.676 0.825 0.971 1.00 87.12 86 LEU A N 1
ATOM 630 C CA . LEU A 1 86 ? -10.211 0.775 1.007 1.00 87.12 86 LEU A CA 1
ATOM 631 C C . LEU A 1 86 ? -9.679 -0.644 0.764 1.00 87.12 86 LEU A C 1
ATOM 633 O O . LEU A 1 86 ? -8.733 -0.823 -0.001 1.00 87.12 86 LEU A O 1
ATOM 637 N N . GLY A 1 87 ? -10.316 -1.660 1.350 1.00 84.19 87 GLY A N 1
ATOM 638 C CA . GLY A 1 87 ? -9.986 -3.065 1.121 1.00 84.19 87 GLY A CA 1
ATOM 639 C C . GLY A 1 87 ? -10.122 -3.468 -0.349 1.00 84.19 87 GLY A C 1
ATOM 640 O O . GLY A 1 87 ? -9.212 -4.084 -0.902 1.00 84.19 87 GLY A O 1
ATOM 641 N N . CYS A 1 88 ? -11.203 -3.059 -1.017 1.00 88.06 88 CYS A N 1
ATOM 642 C CA . CYS A 1 88 ? -11.389 -3.288 -2.452 1.00 88.06 88 CYS A CA 1
ATOM 643 C C . CYS A 1 88 ? -10.279 -2.634 -3.289 1.00 88.06 88 CYS A C 1
ATOM 645 O O . CYS A 1 88 ? -9.751 -3.271 -4.200 1.00 88.06 88 CYS A O 1
ATOM 647 N N . ILE A 1 89 ? -9.876 -1.400 -2.965 1.00 88.94 89 ILE A N 1
ATOM 648 C CA . ILE A 1 89 ? -8.774 -0.706 -3.655 1.00 88.94 89 ILE A CA 1
ATOM 649 C C . ILE A 1 89 ? -7.460 -1.487 -3.508 1.00 88.94 89 ILE A C 1
ATOM 651 O O . ILE A 1 89 ? -6.736 -1.660 -4.489 1.00 88.94 89 ILE A O 1
ATOM 655 N N . VAL A 1 90 ? -7.170 -2.019 -2.316 1.00 84.75 90 VAL A N 1
ATOM 656 C CA . VAL A 1 90 ? -5.979 -2.854 -2.081 1.00 84.75 90 VAL A CA 1
ATOM 657 C C . VAL A 1 90 ? -6.021 -4.136 -2.918 1.00 84.75 90 VAL A C 1
ATOM 659 O O . VAL A 1 90 ? -5.015 -4.494 -3.532 1.00 84.75 90 VAL A O 1
ATOM 662 N N . ILE A 1 91 ? -7.174 -4.805 -3.005 1.00 87.31 91 ILE A N 1
ATOM 663 C CA . ILE A 1 91 ? -7.344 -6.006 -3.841 1.00 87.31 91 ILE A CA 1
ATOM 664 C C . ILE A 1 91 ? -7.089 -5.681 -5.319 1.00 87.31 91 ILE A C 1
ATOM 666 O O . ILE A 1 91 ? -6.357 -6.412 -5.989 1.00 87.31 91 ILE A O 1
ATOM 670 N N . LEU A 1 92 ? -7.634 -4.568 -5.821 1.00 90.19 92 LEU A N 1
ATOM 671 C CA . LEU A 1 92 ? -7.404 -4.109 -7.195 1.00 90.19 92 LEU A CA 1
ATOM 672 C C . LEU A 1 92 ? -5.923 -3.785 -7.453 1.00 90.19 92 LEU A C 1
ATOM 674 O O . LEU A 1 92 ? -5.390 -4.147 -8.503 1.00 90.19 92 LEU A O 1
ATOM 678 N N . GLY A 1 93 ? -5.238 -3.169 -6.485 1.00 85.12 93 GLY A N 1
ATOM 679 C CA . GLY A 1 93 ? -3.792 -2.937 -6.539 1.00 85.12 93 GLY A CA 1
ATOM 680 C C . GLY A 1 93 ? -2.979 -4.236 -6.576 1.00 85.12 93 GLY A C 1
ATOM 681 O O . GLY A 1 93 ? -2.033 -4.361 -7.350 1.00 85.12 93 GLY A O 1
ATOM 682 N N . GLY A 1 94 ? -3.371 -5.249 -5.801 1.00 84.56 94 GLY A N 1
ATOM 683 C CA . GLY A 1 94 ? -2.764 -6.579 -5.874 1.00 84.56 94 GLY A CA 1
ATOM 684 C C . GLY A 1 94 ? -2.984 -7.246 -7.237 1.00 84.56 94 GLY A C 1
ATOM 685 O O . GLY A 1 94 ? -2.048 -7.781 -7.832 1.00 84.56 94 GLY A O 1
ATOM 686 N N . ALA A 1 95 ? -4.205 -7.172 -7.772 1.00 89.62 95 ALA A N 1
ATOM 687 C CA . ALA A 1 95 ? -4.538 -7.729 -9.080 1.00 89.62 95 ALA A CA 1
ATOM 688 C C . ALA A 1 95 ? -3.738 -7.071 -10.218 1.00 89.62 95 ALA A C 1
ATOM 690 O O . ALA A 1 95 ? -3.248 -7.776 -11.103 1.00 89.62 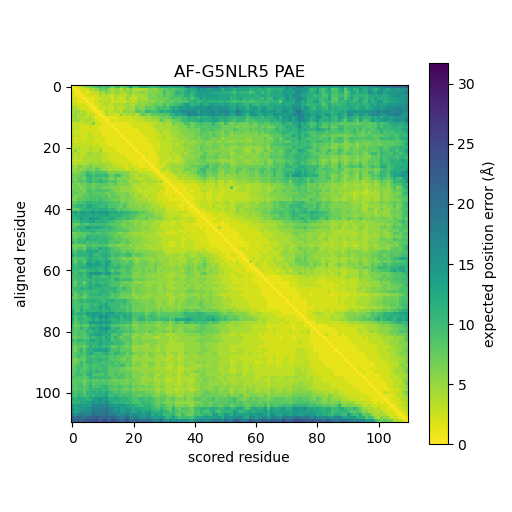95 ALA A O 1
ATOM 691 N N . SER A 1 96 ? -3.546 -5.748 -10.182 1.00 86.75 96 SER A N 1
ATOM 692 C CA . SER A 1 96 ? -2.759 -5.036 -11.195 1.00 86.75 96 SER A CA 1
ATOM 693 C C . SER A 1 96 ? -1.288 -5.469 -11.192 1.00 86.75 96 SER A C 1
ATOM 695 O O . SER A 1 96 ? -0.721 -5.698 -12.262 1.00 86.75 96 SER A O 1
ATOM 697 N N . LEU A 1 97 ? -0.696 -5.696 -10.013 1.00 83.44 97 LEU A N 1
ATOM 698 C CA . LEU A 1 97 ? 0.661 -6.237 -9.884 1.00 83.44 97 LEU A CA 1
ATOM 699 C C . LEU A 1 97 ? 0.777 -7.658 -10.449 1.00 83.44 97 LEU A C 1
ATOM 701 O O . LEU A 1 97 ? 1.742 -7.956 -11.154 1.00 83.44 97 LEU A O 1
ATOM 705 N N . LEU A 1 98 ? -0.208 -8.526 -10.196 1.00 87.00 98 LEU A N 1
ATOM 706 C CA . LEU A 1 98 ? -0.230 -9.881 -10.760 1.00 87.00 98 LEU A CA 1
ATOM 707 C C . LEU A 1 98 ? -0.319 -9.858 -12.289 1.00 87.00 98 LEU A C 1
ATOM 709 O O . LEU A 1 98 ? 0.392 -10.606 -12.964 1.00 87.00 98 LEU A O 1
ATOM 713 N N . ILE A 1 99 ? -1.174 -8.996 -12.843 1.00 89.69 99 ILE A N 1
ATOM 714 C CA . ILE A 1 99 ? -1.311 -8.817 -14.293 1.00 89.69 99 ILE A CA 1
ATOM 715 C C . ILE A 1 99 ? 0.011 -8.315 -14.882 1.00 89.69 99 ILE A C 1
ATOM 717 O O . ILE A 1 99 ? 0.527 -8.913 -15.826 1.00 89.69 99 ILE A O 1
ATOM 721 N N . TYR A 1 100 ? 0.600 -7.278 -14.288 1.00 84.81 100 TYR A N 1
ATOM 722 C CA . TYR A 1 100 ? 1.879 -6.722 -14.719 1.00 84.81 100 TYR A CA 1
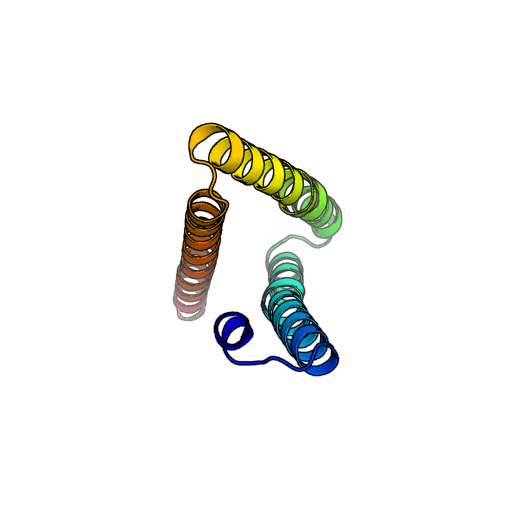ATOM 723 C C . TYR A 1 100 ? 3.009 -7.767 -14.686 1.00 84.81 100 TYR A C 1
ATOM 725 O O . TYR A 1 100 ? 3.731 -7.939 -15.672 1.00 84.81 100 TYR A O 1
ATOM 733 N N . GLY A 1 101 ? 3.113 -8.537 -13.598 1.00 84.31 101 GLY A N 1
ATOM 734 C CA . GLY A 1 101 ? 4.081 -9.627 -13.474 1.00 84.31 101 GLY A CA 1
ATOM 735 C C . GLY A 1 101 ? 3.925 -10.685 -14.571 1.00 84.31 101 GLY A C 1
ATOM 736 O O . GLY A 1 101 ? 4.918 -11.108 -15.168 1.00 84.31 101 GLY A O 1
ATOM 737 N N . ARG A 1 102 ? 2.684 -11.064 -14.912 1.00 87.19 102 ARG A N 1
ATOM 738 C CA . ARG A 1 102 ? 2.409 -12.000 -16.017 1.00 87.19 102 ARG A CA 1
ATOM 739 C C . ARG A 1 102 ? 2.796 -11.434 -17.381 1.00 87.19 102 ARG A C 1
ATOM 741 O O . ARG A 1 102 ? 3.408 -12.152 -18.170 1.00 87.19 102 ARG A O 1
ATOM 748 N N . ILE A 1 103 ? 2.484 -10.166 -17.649 1.00 87.31 103 ILE A N 1
ATOM 749 C CA . ILE A 1 103 ? 2.846 -9.496 -18.907 1.00 87.31 103 ILE A CA 1
ATOM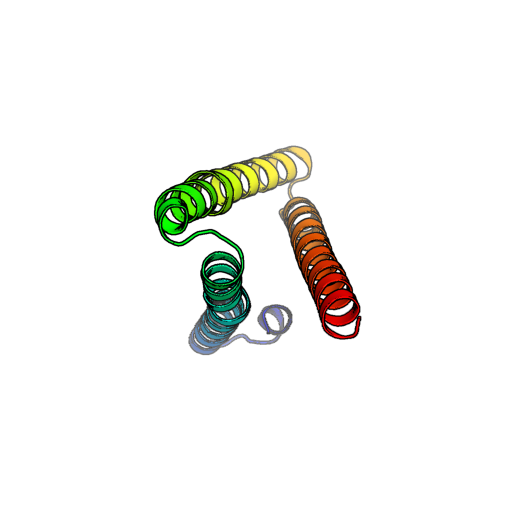 750 C C . ILE A 1 103 ? 4.368 -9.483 -19.080 1.00 87.31 103 ILE A C 1
ATOM 752 O O . ILE A 1 103 ? 4.869 -9.829 -20.151 1.00 87.31 103 ILE A O 1
ATOM 756 N N . ARG A 1 104 ? 5.117 -9.145 -18.026 1.00 82.06 104 ARG A N 1
ATOM 757 C CA . ARG A 1 104 ? 6.585 -9.136 -18.059 1.00 82.06 104 ARG A CA 1
ATOM 758 C C . ARG A 1 104 ? 7.163 -10.534 -18.298 1.00 82.06 104 ARG A C 1
ATOM 760 O O . ARG A 1 104 ? 8.032 -10.697 -19.148 1.00 82.06 104 ARG A O 1
ATOM 767 N N . ALA A 1 105 ? 6.647 -11.549 -17.604 1.00 82.62 105 ALA A N 1
ATOM 768 C CA . ALA A 1 105 ? 7.090 -12.936 -17.764 1.00 82.62 105 ALA A CA 1
ATOM 769 C C . ALA A 1 105 ? 6.778 -13.524 -19.153 1.00 82.62 105 ALA A C 1
ATOM 771 O O . ALA A 1 105 ? 7.445 -14.462 -19.587 1.00 82.62 105 ALA A O 1
ATOM 772 N N . HIS A 1 106 ? 5.747 -13.025 -19.838 1.00 83.56 106 HIS A N 1
ATOM 773 C CA . HIS A 1 106 ? 5.447 -13.405 -21.217 1.00 83.56 106 HIS A CA 1
ATOM 774 C C . HIS A 1 106 ? 6.416 -12.745 -22.212 1.00 83.56 106 HIS A C 1
ATOM 776 O O . HIS A 1 106 ? 6.903 -13.421 -23.111 1.00 83.56 106 HIS A O 1
ATOM 782 N N . HIS A 1 107 ? 6.747 -11.461 -22.029 1.00 78.19 107 HIS A N 1
ATOM 783 C CA . HIS A 1 107 ? 7.725 -10.773 -22.882 1.00 78.19 107 HIS A CA 1
ATOM 784 C C . HIS A 1 107 ? 9.140 -11.339 -22.745 1.00 78.19 107 HIS A C 1
ATOM 786 O O . HIS A 1 107 ? 9.822 -11.462 -23.745 1.00 78.19 107 HIS A O 1
ATOM 792 N N . ALA A 1 108 ? 9.567 -11.736 -21.542 1.00 74.50 108 ALA A N 1
ATOM 793 C CA . ALA A 1 108 ? 10.897 -12.319 -21.329 1.00 74.50 108 ALA A CA 1
ATOM 794 C C . ALA A 1 108 ? 11.088 -13.719 -21.953 1.00 74.50 108 ALA A C 1
ATOM 796 O O . ALA A 1 108 ? 12.206 -14.221 -21.989 1.00 74.50 108 ALA A O 1
ATOM 797 N N . ARG A 1 109 ? 10.000 -14.375 -22.378 1.00 72.12 109 ARG A N 1
ATOM 798 C CA . ARG A 1 109 ? 10.015 -15.704 -23.015 1.00 72.12 109 ARG A CA 1
ATOM 799 C C . ARG A 1 109 ? 9.955 -15.650 -24.546 1.00 72.12 109 ARG A C 1
ATOM 801 O O . ARG A 1 109 ? 9.988 -16.708 -25.168 1.00 72.12 109 ARG A O 1
ATOM 808 N N . ARG A 1 110 ? 9.804 -14.459 -25.127 1.00 59.56 110 ARG A N 1
ATOM 809 C CA . ARG A 1 110 ? 9.868 -14.210 -26.571 1.00 59.56 110 ARG A CA 1
ATOM 810 C C . ARG A 1 110 ? 11.231 -13.644 -26.926 1.00 59.56 110 ARG A C 1
ATOM 812 O O . ARG A 1 110 ? 11.690 -13.968 -28.037 1.00 59.56 110 ARG A O 1
#

Organism: NCBI:txid913075

Radius of gyration: 17.87 Å; Cα contacts (8 Å, |Δi|>4): 43; chains: 1; bounding box: 42×28×54 Å

Mean predicted aligned error: 6.5 Å